Protein AF-A0AAD9QEE5-F1 (afdb_monomer_lite)

pLDDT: mean 83.47, std 13.74, range [31.33, 93.5]

Radius of gyration: 13.5 Å; chains: 1; bounding box: 33×25×41 Å

Foldseek 3Di:
DDDFDQKDKDWDADPVVRDTPDIDIDGQVVQVTDLRRRVVSVVVVVVVCVVVVHDDPDDDDDPNPNNVVVCCVVPVPPPD

Secondary structure (DSSP, 8-state):
-----SEEEEEEEETTTTEEEEEEEEEHHHHTSHHHHHHHHHHHHHHHHHHTT---S-----S-HHHHHHHHHHTGGG--

Sequence (80 aa):
MGHSAKYGAYTMFCNTVLKVIHFEILQANETGGSSPMELEGAKRAFSFLQSAGVAVKVFISDRHRGIAKWILFSYVDTCA

Organism: Acropora cervicornis (NCBI:txid6130)

Structure (mmCIF, N/CA/C/O backbone):
data_AF-A0AAD9QEE5-F1
#
_entry.id   AF-A0AAD9QEE5-F1
#
loop_
_atom_site.group_PDB
_atom_site.id
_atom_site.type_symbol
_atom_site.label_atom_id
_atom_site.label_alt_id
_atom_site.label_comp_id
_atom_site.label_asym_id
_atom_site.label_entity_id
_atom_site.label_seq_id
_atom_site.pdbx_PDB_ins_code
_atom_site.Cartn_x
_atom_site.Cartn_y
_atom_site.Cartn_z
_atom_site.occupancy
_atom_site.B_iso_or_equiv
_atom_site.auth_seq_id
_atom_site.auth_comp_id
_atom_site.auth_asym_id
_atom_site.auth_atom_id
_atom_site.pdbx_PDB_model_num
ATOM 1 N N . MET A 1 1 ? 18.487 -13.516 -13.308 1.00 49.44 1 MET A N 1
ATOM 2 C CA . MET A 1 1 ? 17.277 -14.093 -13.935 1.00 49.44 1 MET A CA 1
ATOM 3 C C . MET A 1 1 ? 16.223 -12.999 -13.963 1.00 49.44 1 MET A C 1
ATOM 5 O O . MET A 1 1 ? 15.902 -12.464 -12.910 1.00 49.44 1 MET A O 1
ATOM 9 N N . GLY A 1 2 ? 15.867 -12.538 -15.164 1.00 57.94 2 GLY A N 1
ATOM 10 C CA . GLY A 1 2 ? 15.203 -11.255 -15.395 1.00 57.94 2 GLY A CA 1
ATOM 11 C C . GLY A 1 2 ? 13.685 -11.342 -15.312 1.00 57.94 2 GLY A C 1
ATOM 12 O O . GLY A 1 2 ? 13.041 -11.801 -16.248 1.00 57.94 2 GLY A O 1
ATOM 13 N N . HIS A 1 3 ? 13.126 -10.842 -14.215 1.00 61.81 3 HIS A N 1
ATOM 14 C CA . HIS A 1 3 ? 11.716 -10.482 -14.131 1.00 61.81 3 HIS A CA 1
ATOM 15 C C . HIS A 1 3 ? 11.607 -8.976 -14.377 1.00 61.81 3 HIS A C 1
ATOM 17 O O . HIS A 1 3 ? 11.870 -8.170 -13.487 1.00 61.81 3 HIS A O 1
ATOM 23 N N . SER A 1 4 ? 11.274 -8.588 -15.608 1.00 71.88 4 SER A N 1
ATOM 24 C CA . SER A 1 4 ? 11.019 -7.191 -15.962 1.00 71.88 4 SER A CA 1
ATOM 25 C C . SER A 1 4 ? 9.541 -7.034 -16.290 1.00 71.88 4 SER A C 1
ATOM 27 O O . SER A 1 4 ? 9.073 -7.506 -17.322 1.00 71.88 4 SER A O 1
ATOM 29 N N . ALA A 1 5 ? 8.800 -6.412 -15.377 1.00 83.75 5 ALA A N 1
ATOM 30 C CA . ALA A 1 5 ? 7.423 -5.992 -15.589 1.00 83.75 5 ALA A CA 1
ATOM 31 C C . ALA A 1 5 ? 7.420 -4.490 -15.885 1.00 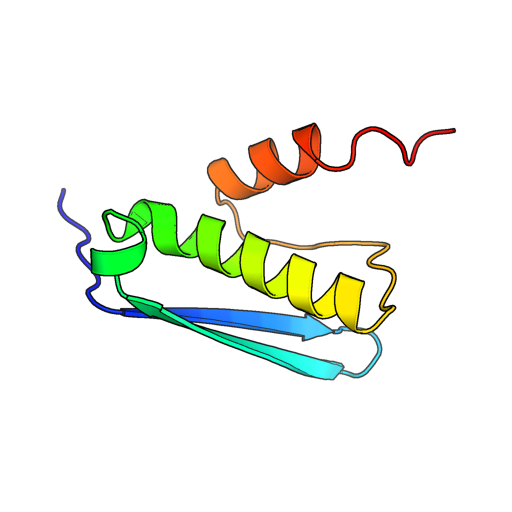83.75 5 ALA A C 1
ATOM 33 O O . ALA A 1 5 ? 8.058 -3.720 -15.170 1.00 83.75 5 ALA A O 1
ATOM 34 N N . LYS A 1 6 ? 6.726 -4.074 -16.949 1.00 89.94 6 LYS A N 1
ATOM 35 C CA . LYS A 1 6 ? 6.600 -2.657 -17.331 1.00 89.94 6 LYS A CA 1
ATOM 36 C C . LYS A 1 6 ? 5.623 -1.914 -16.419 1.00 89.94 6 LYS A C 1
ATOM 38 O O . LYS A 1 6 ? 5.870 -0.759 -16.081 1.00 89.94 6 LYS A O 1
ATOM 43 N N . TYR A 1 7 ? 4.549 -2.598 -16.039 1.00 90.94 7 TYR A N 1
ATOM 44 C CA . TYR A 1 7 ? 3.485 -2.100 -15.182 1.00 90.94 7 TYR A CA 1
ATOM 45 C C . TYR A 1 7 ? 3.218 -3.103 -14.063 1.00 90.94 7 TYR A C 1
ATOM 47 O O . TYR A 1 7 ? 3.343 -4.312 -14.275 1.00 90.94 7 TYR A O 1
ATOM 55 N N . GLY A 1 8 ? 2.843 -2.600 -12.895 1.00 90.19 8 GLY A N 1
ATOM 56 C CA . GLY A 1 8 ? 2.385 -3.386 -11.757 1.00 90.19 8 GLY A CA 1
ATOM 57 C C . GLY A 1 8 ? 1.086 -2.804 -11.219 1.00 90.19 8 GLY A C 1
ATOM 58 O O . GLY A 1 8 ? 0.916 -1.589 -11.205 1.00 90.19 8 GLY A O 1
ATOM 59 N N . ALA A 1 9 ? 0.171 -3.665 -10.787 1.00 92.06 9 ALA A N 1
ATOM 60 C CA . ALA A 1 9 ? -1.027 -3.252 -10.071 1.00 92.06 9 ALA A CA 1
ATOM 61 C C . ALA A 1 9 ? -0.861 -3.607 -8.593 1.00 92.06 9 ALA A C 1
ATOM 63 O O . ALA A 1 9 ? -0.552 -4.754 -8.266 1.00 92.06 9 ALA A O 1
ATOM 64 N N . TYR A 1 10 ? -1.066 -2.631 -7.715 1.00 92.25 10 TYR A N 1
ATOM 65 C CA . TYR A 1 10 ? -1.056 -2.821 -6.273 1.00 92.25 10 TYR A CA 1
ATOM 66 C C . TYR A 1 10 ? -2.463 -2.599 -5.724 1.00 92.25 10 TYR A C 1
ATOM 68 O O . TYR A 1 10 ? -3.085 -1.564 -5.966 1.00 92.25 10 TYR A O 1
ATOM 76 N N . THR A 1 11 ? -2.983 -3.587 -5.000 1.00 93.12 11 THR A N 1
ATOM 77 C CA . THR A 1 11 ? -4.370 -3.590 -4.526 1.00 93.12 11 THR A CA 1
ATOM 78 C C . THR A 1 11 ? -4.424 -3.783 -3.024 1.00 93.12 11 THR A C 1
ATOM 80 O O . THR A 1 11 ? -3.809 -4.714 -2.506 1.00 93.12 11 THR A O 1
ATOM 83 N N . MET A 1 12 ? -5.215 -2.963 -2.337 1.00 90.88 12 MET A N 1
ATOM 84 C CA . MET A 1 12 ? -5.460 -3.099 -0.903 1.00 90.88 12 MET A CA 1
ATOM 85 C C . MET A 1 12 ? -6.864 -3.621 -0.652 1.00 90.88 12 MET A C 1
ATOM 87 O O . MET A 1 12 ? -7.858 -3.001 -1.039 1.00 90.88 12 MET A O 1
ATOM 91 N N . PHE A 1 13 ? -6.939 -4.748 0.043 1.00 92.12 13 PHE A N 1
ATOM 92 C CA . PHE A 1 13 ? -8.192 -5.357 0.456 1.00 92.12 13 PHE A CA 1
ATOM 93 C C . PHE A 1 13 ? -8.458 -5.095 1.939 1.00 92.12 13 PHE A C 1
ATOM 95 O O . PHE A 1 13 ? -7.604 -5.350 2.788 1.00 92.12 13 PHE A O 1
ATOM 102 N N . CYS A 1 14 ? -9.659 -4.614 2.260 1.00 89.94 14 CYS A N 1
ATOM 103 C CA . CYS A 1 14 ? -10.113 -4.484 3.639 1.00 89.94 14 CYS A CA 1
ATOM 104 C C . CYS A 1 14 ? -10.962 -5.692 4.026 1.00 89.94 14 CYS A C 1
ATOM 106 O O . CYS A 1 14 ? -12.079 -5.852 3.532 1.00 89.94 14 CYS A O 1
ATOM 108 N N . ASN A 1 15 ? -10.473 -6.493 4.972 1.00 89.25 15 ASN A N 1
ATOM 109 C CA . ASN A 1 15 ? -11.207 -7.661 5.451 1.00 89.25 15 ASN 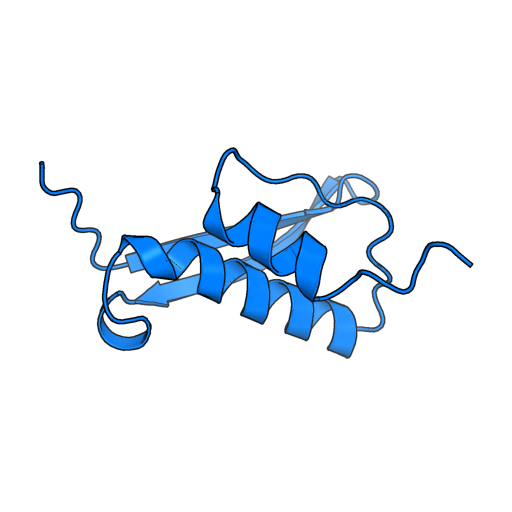A CA 1
ATOM 110 C C . ASN A 1 15 ? -12.503 -7.302 6.204 1.00 89.25 15 ASN A C 1
ATOM 112 O O . ASN A 1 15 ? -13.455 -8.069 6.176 1.00 89.25 15 ASN A O 1
ATOM 116 N N . THR A 1 16 ? -12.583 -6.128 6.839 1.00 87.25 16 THR A N 1
ATOM 117 C CA . THR A 1 16 ? -13.781 -5.702 7.588 1.00 87.25 16 THR A CA 1
ATOM 118 C C . THR A 1 16 ? -14.974 -5.430 6.674 1.00 87.25 16 THR A C 1
ATOM 120 O O . THR A 1 16 ? -16.104 -5.769 7.007 1.00 87.25 16 THR A O 1
ATOM 123 N N . VAL A 1 17 ? -14.726 -4.805 5.519 1.00 89.38 17 VAL A N 1
ATOM 124 C CA . VAL A 1 17 ? -15.771 -4.416 4.552 1.00 89.38 17 VAL A CA 1
ATOM 125 C C . VAL A 1 17 ? -15.888 -5.437 3.412 1.00 89.38 17 VAL A C 1
ATOM 127 O O . VAL A 1 17 ? -16.820 -5.366 2.614 1.00 89.38 17 VAL A O 1
ATOM 130 N N . LEU A 1 18 ? -14.950 -6.388 3.334 1.00 92.50 18 LEU A N 1
ATOM 131 C CA . LEU A 1 18 ? -14.811 -7.373 2.259 1.00 92.50 18 LEU A CA 1
ATOM 132 C C . LEU A 1 18 ? -14.745 -6.730 0.866 1.00 92.50 18 LEU A C 1
ATOM 134 O O . LEU A 1 18 ? -15.311 -7.233 -0.105 1.00 92.50 18 LEU A O 1
ATOM 138 N N . LYS A 1 19 ? -14.060 -5.587 0.764 1.00 92.62 19 LYS A N 1
ATOM 139 C CA . LYS A 1 19 ? -13.920 -4.821 -0.481 1.00 92.62 19 LYS A CA 1
ATOM 140 C C . LYS A 1 19 ? -1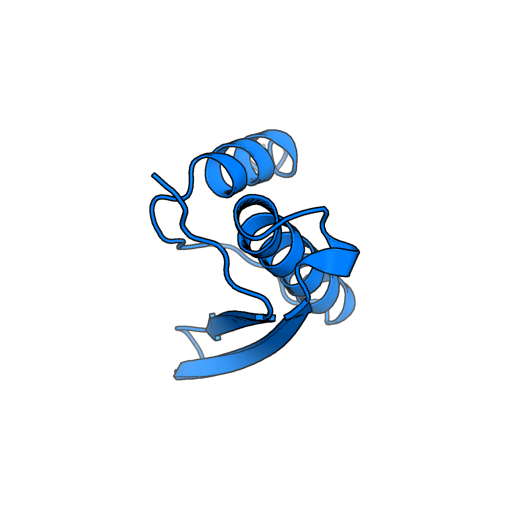2.479 -4.392 -0.711 1.00 92.62 19 LYS A C 1
ATOM 142 O O . LYS A 1 19 ? -11.714 -4.176 0.231 1.00 92.62 19 LYS A O 1
ATOM 147 N N . VAL A 1 20 ? -12.138 -4.227 -1.987 1.00 92.56 20 VAL A N 1
ATOM 148 C CA . VAL A 1 20 ? -10.921 -3.526 -2.400 1.00 92.56 20 VAL A CA 1
ATOM 149 C C . VAL A 1 20 ? -11.140 -2.040 -2.141 1.00 92.56 20 VAL A C 1
ATOM 151 O O . VAL A 1 20 ? -12.075 -1.450 -2.677 1.00 92.56 20 VAL A O 1
ATOM 154 N N . ILE A 1 21 ? -10.316 -1.464 -1.269 1.00 91.88 21 ILE A N 1
ATOM 155 C CA . ILE A 1 21 ? -10.438 -0.067 -0.825 1.00 91.88 21 ILE A CA 1
ATOM 156 C C . ILE A 1 21 ? -9.536 0.874 -1.616 1.00 91.88 21 ILE A C 1
ATOM 158 O O . ILE A 1 21 ? -9.814 2.065 -1.690 1.00 91.88 21 ILE A O 1
ATOM 162 N N . HIS A 1 22 ? -8.460 0.341 -2.193 1.00 92.44 22 HIS A N 1
ATOM 163 C CA . HIS A 1 22 ? -7.510 1.107 -2.986 1.00 92.44 22 HIS A CA 1
ATOM 164 C C . HIS A 1 22 ? -6.918 0.234 -4.085 1.00 92.44 22 HIS A C 1
ATOM 166 O O . HIS A 1 22 ? -6.639 -0.951 -3.869 1.00 92.44 22 HIS A O 1
ATOM 172 N N . PHE A 1 23 ? -6.729 0.833 -5.252 1.00 93.19 23 PHE A N 1
ATOM 173 C CA . PHE A 1 23 ? -6.140 0.205 -6.423 1.00 93.19 23 PHE A CA 1
ATOM 174 C C . PHE A 1 23 ? -5.223 1.211 -7.103 1.00 93.19 23 PHE A C 1
ATOM 176 O O . PHE A 1 23 ? -5.643 2.331 -7.390 1.00 93.19 23 PHE A O 1
ATOM 183 N N . GLU A 1 24 ? -3.992 0.803 -7.388 1.00 92.19 24 GLU A N 1
ATOM 184 C CA . GLU A 1 24 ? -3.005 1.688 -7.987 1.00 92.19 24 GLU A CA 1
ATOM 185 C C . GLU A 1 24 ? -2.181 0.981 -9.055 1.00 92.19 24 GLU A C 1
ATOM 187 O O . GLU A 1 24 ? -1.753 -0.159 -8.879 1.00 92.19 24 GLU A O 1
ATOM 192 N N . ILE A 1 25 ? -1.962 1.671 -10.174 1.00 93.50 25 ILE A N 1
ATOM 193 C CA . ILE A 1 25 ? -1.122 1.193 -11.270 1.00 93.50 25 ILE A CA 1
ATOM 194 C C . ILE A 1 25 ? 0.196 1.951 -11.204 1.00 93.50 25 ILE A C 1
ATOM 196 O O . ILE A 1 25 ? 0.212 3.179 -11.249 1.00 93.50 25 ILE A O 1
ATOM 200 N N . LEU A 1 26 ? 1.296 1.212 -11.125 1.00 93.00 26 LEU A N 1
ATOM 201 C CA . LEU A 1 26 ? 2.648 1.750 -11.155 1.00 93.00 26 LEU A CA 1
ATOM 202 C C . LEU A 1 26 ? 3.340 1.350 -12.448 1.00 93.00 26 LEU A C 1
ATOM 204 O O . LEU A 1 26 ? 3.128 0.254 -12.976 1.00 93.00 26 LEU A O 1
ATOM 208 N N . GLN A 1 27 ? 4.206 2.232 -12.934 1.00 92.94 27 GLN A N 1
ATOM 209 C CA . GLN A 1 27 ? 5.069 1.958 -14.072 1.00 92.94 27 GLN A CA 1
ATOM 210 C C . GLN A 1 27 ? 6.526 1.872 -13.614 1.00 92.94 27 GLN A C 1
ATOM 212 O O . GLN A 1 27 ? 7.017 2.738 -12.896 1.00 92.94 27 GLN A O 1
ATOM 217 N N . ALA A 1 28 ? 7.259 0.875 -14.110 1.00 90.62 28 ALA A N 1
ATOM 218 C CA . ALA A 1 28 ? 8.642 0.615 -13.703 1.00 90.62 28 ALA A CA 1
ATOM 219 C C . ALA A 1 28 ? 9.598 1.797 -13.953 1.00 90.62 28 ALA A C 1
ATOM 221 O O . ALA A 1 28 ? 10.606 1.939 -13.266 1.00 90.62 28 ALA A O 1
ATOM 222 N N . ASN A 1 29 ? 9.284 2.656 -14.928 1.00 90.31 29 ASN A N 1
ATOM 223 C CA . ASN A 1 29 ? 10.058 3.866 -15.210 1.00 90.31 29 ASN A CA 1
ATOM 224 C C . ASN A 1 29 ? 9.948 4.914 -14.087 1.00 90.31 29 ASN A C 1
ATOM 226 O O . ASN A 1 29 ? 10.875 5.697 -13.920 1.00 90.31 29 ASN A O 1
ATOM 230 N N . GLU A 1 30 ? 8.847 4.936 -13.331 1.00 88.56 30 GLU A N 1
ATOM 231 C CA . GLU A 1 30 ? 8.650 5.865 -12.208 1.00 88.56 30 GLU A CA 1
ATOM 232 C C . GLU A 1 30 ? 9.415 5.418 -10.961 1.00 88.56 30 GLU A C 1
ATOM 234 O O . GLU A 1 30 ? 9.839 6.237 -10.153 1.00 88.56 30 GLU A O 1
ATOM 239 N N . THR A 1 31 ? 9.583 4.105 -10.800 1.00 86.38 31 THR A N 1
ATOM 240 C CA . THR A 1 31 ? 10.121 3.480 -9.585 1.00 86.38 31 THR A CA 1
ATOM 241 C C . THR A 1 31 ? 11.565 3.007 -9.742 1.00 86.38 31 THR A C 1
ATOM 243 O O . THR A 1 31 ? 12.158 2.515 -8.785 1.00 86.38 31 THR A O 1
ATOM 246 N N . GLY A 1 32 ? 12.145 3.127 -10.940 1.00 86.50 32 GLY A N 1
ATOM 247 C CA . GLY A 1 32 ? 13.512 2.684 -11.236 1.00 86.50 32 GLY A CA 1
ATOM 248 C C . GLY A 1 32 ? 13.656 1.174 -11.467 1.00 86.50 32 GLY A C 1
ATOM 249 O O . GLY A 1 32 ? 14.767 0.649 -11.421 1.00 86.50 32 GLY A O 1
ATOM 250 N N . GLY A 1 33 ? 12.554 0.463 -11.715 1.00 86.31 33 GLY A N 1
ATOM 251 C CA . GLY A 1 33 ? 12.544 -0.969 -12.022 1.00 86.31 33 GLY A CA 1
ATOM 252 C C . GLY A 1 33 ? 11.289 -1.682 -11.529 1.00 86.31 33 GLY A C 1
ATOM 253 O O . GLY A 1 33 ? 10.475 -1.102 -10.816 1.00 86.31 33 GLY A O 1
ATOM 254 N N . SER A 1 34 ? 11.152 -2.964 -11.878 1.00 83.81 34 SER A N 1
ATOM 255 C CA . SER A 1 34 ? 10.010 -3.801 -11.485 1.00 83.81 34 SER A CA 1
ATOM 256 C C . SER A 1 34 ? 9.998 -4.142 -9.994 1.00 83.81 34 SER A C 1
ATOM 258 O O . SER A 1 34 ? 8.967 -4.004 -9.345 1.00 83.81 34 SER A O 1
ATOM 260 N N . SER A 1 35 ? 11.143 -4.528 -9.428 1.00 83.19 35 SER A N 1
ATOM 261 C CA . SER A 1 35 ? 11.274 -4.887 -8.009 1.00 83.19 35 SER A CA 1
ATOM 262 C C . SER A 1 35 ? 10.806 -3.794 -7.029 1.00 83.19 35 SER A C 1
ATOM 264 O O . SER A 1 35 ? 10.096 -4.132 -6.084 1.00 83.19 35 SER A O 1
ATOM 266 N N . PRO A 1 36 ? 11.154 -2.500 -7.205 1.00 88.19 36 PRO A N 1
ATOM 267 C CA . PRO A 1 36 ? 10.688 -1.443 -6.304 1.00 88.19 36 PRO A CA 1
ATOM 268 C C . PRO A 1 36 ? 9.218 -1.035 -6.498 1.00 88.19 36 PRO A C 1
ATOM 270 O O . PRO A 1 36 ? 8.689 -0.355 -5.621 1.00 88.19 36 PRO A O 1
ATOM 273 N N . MET A 1 37 ? 8.536 -1.445 -7.581 1.00 90.62 37 MET A N 1
ATOM 274 C CA . MET A 1 37 ? 7.126 -1.067 -7.803 1.00 90.62 37 MET A CA 1
ATOM 275 C C . MET A 1 37 ? 6.211 -1.529 -6.671 1.00 90.62 37 MET A C 1
ATOM 277 O O . MET A 1 37 ? 5.300 -0.803 -6.292 1.00 90.62 37 MET A O 1
ATOM 281 N N . GLU A 1 38 ? 6.454 -2.717 -6.118 1.00 87.69 38 GLU A N 1
ATOM 282 C CA . GLU A 1 38 ? 5.632 -3.257 -5.030 1.00 87.69 38 GLU A CA 1
ATOM 283 C C . GLU A 1 38 ? 5.765 -2.422 -3.751 1.00 87.69 38 GLU A C 1
ATOM 285 O O . GLU A 1 38 ? 4.773 -2.145 -3.077 1.00 87.69 38 GLU A O 1
ATOM 29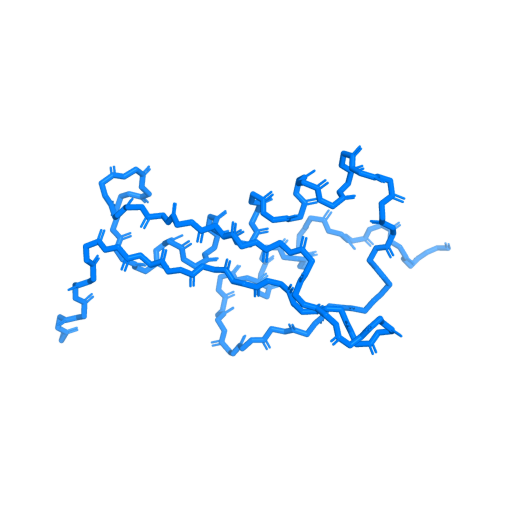0 N N . LEU A 1 39 ? 6.985 -1.972 -3.439 1.00 89.75 39 LEU A N 1
ATOM 291 C CA . LEU A 1 39 ? 7.240 -1.118 -2.282 1.00 89.75 39 LEU A CA 1
ATOM 292 C C . LEU A 1 39 ? 6.616 0.271 -2.460 1.00 89.75 39 LEU A C 1
ATOM 294 O O . LEU A 1 39 ? 6.011 0.794 -1.527 1.00 89.75 39 LEU A O 1
ATOM 298 N N . GLU A 1 40 ? 6.759 0.867 -3.644 1.00 91.88 40 GLU A N 1
ATOM 299 C CA . GLU A 1 40 ? 6.152 2.167 -3.942 1.00 91.88 40 GLU A CA 1
ATOM 300 C C . GLU A 1 40 ? 4.622 2.091 -3.953 1.00 91.88 40 GLU A C 1
ATOM 302 O O . GLU A 1 40 ? 3.966 2.966 -3.390 1.00 91.88 40 GLU A O 1
ATOM 307 N N . GLY A 1 41 ? 4.046 1.012 -4.486 1.00 92.25 41 GLY A N 1
ATOM 308 C CA . GLY A 1 41 ? 2.605 0.770 -4.421 1.00 92.25 41 GLY A CA 1
ATOM 309 C C . GLY A 1 41 ? 2.089 0.706 -2.986 1.00 92.25 41 GLY A C 1
ATOM 310 O O . GLY A 1 41 ? 1.097 1.357 -2.662 1.00 92.25 41 GLY A O 1
ATOM 311 N N . ALA A 1 42 ? 2.807 0.013 -2.096 1.00 90.56 42 ALA A N 1
ATOM 312 C CA . ALA A 1 42 ? 2.472 -0.015 -0.675 1.00 90.56 42 ALA A CA 1
ATOM 313 C C . ALA A 1 42 ? 2.509 1.390 -0.049 1.00 90.56 42 ALA A C 1
ATOM 315 O O . ALA A 1 42 ? 1.552 1.790 0.611 1.00 90.56 42 ALA A O 1
ATOM 316 N N . LYS A 1 43 ? 3.567 2.176 -0.290 1.00 91.19 43 LYS A N 1
ATOM 317 C CA . LYS A 1 43 ? 3.688 3.544 0.249 1.00 91.19 43 LYS A CA 1
ATOM 318 C C . LYS A 1 43 ? 2.540 4.449 -0.189 1.00 91.19 43 LYS A C 1
ATOM 320 O O . LYS A 1 43 ? 1.944 5.122 0.652 1.00 91.19 43 LYS A O 1
ATOM 325 N N . ARG A 1 44 ? 2.224 4.462 -1.488 1.00 93.31 44 ARG A N 1
ATOM 326 C CA . ARG A 1 44 ? 1.149 5.299 -2.038 1.00 93.31 44 ARG A CA 1
ATOM 327 C C . ARG A 1 44 ? -0.215 4.875 -1.492 1.00 93.31 44 ARG A C 1
ATOM 329 O O . ARG A 1 44 ? -0.983 5.724 -1.042 1.00 93.31 44 ARG A O 1
ATOM 336 N N . ALA A 1 45 ? -0.457 3.568 -1.385 1.00 91.44 45 ALA A N 1
ATOM 337 C CA . ALA A 1 45 ? -1.675 3.044 -0.784 1.00 91.44 45 ALA A CA 1
ATOM 338 C C . ALA A 1 45 ? -1.824 3.429 0.699 1.00 91.44 45 ALA A C 1
ATOM 340 O O . ALA A 1 45 ? -2.892 3.869 1.119 1.00 91.44 45 ALA A O 1
ATOM 341 N N . PHE A 1 46 ? -0.761 3.319 1.500 1.00 90.25 46 PHE A N 1
ATOM 342 C CA . PHE A 1 46 ? -0.785 3.748 2.904 1.00 90.25 46 PHE A CA 1
ATOM 343 C C . PHE A 1 46 ? -0.988 5.259 3.049 1.00 90.25 46 PHE A C 1
ATOM 345 O O . PHE A 1 46 ? -1.753 5.687 3.912 1.00 90.25 46 PHE A O 1
ATOM 352 N N . SER A 1 47 ? -0.359 6.062 2.187 1.00 91.50 47 SER A N 1
ATOM 353 C CA . SER A 1 47 ? -0.561 7.514 2.162 1.00 91.50 47 SER A CA 1
ATOM 354 C C . SER A 1 47 ? -2.020 7.874 1.866 1.00 91.50 47 SER A C 1
ATOM 356 O O . SER A 1 47 ? -2.600 8.702 2.572 1.00 91.50 47 SER A O 1
ATOM 358 N N . PHE A 1 48 ? -2.650 7.188 0.905 1.00 92.12 48 PHE A N 1
ATOM 359 C CA . PHE A 1 48 ? -4.077 7.343 0.624 1.00 92.12 48 PHE A CA 1
ATOM 360 C C . PHE A 1 48 ? -4.937 7.002 1.849 1.00 92.12 48 PHE A C 1
ATOM 362 O O . PHE A 1 48 ? -5.776 7.808 2.253 1.00 92.12 48 PHE A O 1
ATOM 369 N N . LEU A 1 49 ? -4.691 5.859 2.497 1.00 89.69 49 LEU A N 1
ATOM 370 C CA . LEU A 1 49 ? -5.448 5.440 3.683 1.00 89.69 49 LEU A CA 1
ATOM 371 C C . LEU A 1 49 ? -5.311 6.425 4.845 1.00 89.69 49 LEU A C 1
ATOM 373 O O . LEU A 1 49 ? -6.305 6.740 5.500 1.00 89.69 49 LEU A O 1
ATOM 377 N N . GLN A 1 50 ? -4.110 6.957 5.063 1.00 89.19 50 GLN A N 1
ATOM 378 C CA . GLN A 1 50 ? -3.872 7.966 6.088 1.00 89.19 50 GLN A CA 1
ATOM 379 C C . GLN A 1 50 ? -4.595 9.278 5.763 1.00 89.19 50 GLN A C 1
ATOM 381 O O . GLN A 1 50 ? -5.228 9.857 6.645 1.00 89.19 50 GLN A O 1
ATOM 386 N N . SER A 1 51 ? -4.570 9.714 4.498 1.00 91.12 51 SER A N 1
ATOM 387 C CA . SER A 1 51 ? -5.301 10.908 4.051 1.00 91.12 51 SER A CA 1
ATOM 388 C C . SER A 1 51 ? -6.821 10.755 4.180 1.00 91.12 51 SER A C 1
ATOM 390 O O . SER A 1 51 ? -7.519 11.721 4.473 1.00 91.12 51 SER A O 1
ATOM 392 N N . ALA A 1 52 ? -7.327 9.527 4.036 1.00 89.38 52 ALA A N 1
ATOM 393 C CA . ALA A 1 52 ? -8.732 9.183 4.221 1.00 89.38 52 ALA A CA 1
ATOM 394 C C . ALA A 1 52 ? -9.128 8.991 5.701 1.00 89.38 52 ALA A C 1
ATOM 396 O O . ALA A 1 52 ? -10.288 8.695 5.986 1.00 89.38 52 ALA A O 1
ATOM 397 N N . GLY A 1 53 ? -8.189 9.126 6.647 1.00 88.00 53 GLY A N 1
ATOM 398 C CA . GLY A 1 53 ? -8.442 8.931 8.079 1.00 88.00 53 GLY A CA 1
ATOM 399 C C . GLY A 1 53 ? -8.656 7.468 8.488 1.00 88.00 53 GLY A C 1
ATOM 400 O O . GLY A 1 53 ? -9.223 7.200 9.548 1.00 88.00 53 GLY A O 1
ATOM 401 N N . VAL A 1 54 ? -8.222 6.507 7.668 1.00 85.62 54 VAL A N 1
ATOM 402 C CA . VAL A 1 54 ? -8.372 5.073 7.946 1.00 85.62 54 VAL A CA 1
ATOM 403 C C . VAL A 1 54 ? -7.193 4.582 8.786 1.00 85.62 54 VAL A C 1
ATOM 405 O O . VAL A 1 54 ? -6.065 4.477 8.308 1.00 85.62 54 VAL A O 1
ATOM 408 N N . ALA A 1 55 ? -7.462 4.226 10.043 1.00 83.88 55 ALA A N 1
ATOM 409 C CA . ALA A 1 55 ? -6.466 3.623 10.923 1.00 83.88 55 ALA A CA 1
ATOM 410 C C . ALA A 1 55 ? -6.242 2.138 10.572 1.00 83.88 55 ALA A C 1
ATOM 412 O O . ALA A 1 55 ? -7.126 1.295 10.751 1.00 83.88 55 ALA A O 1
ATOM 413 N N . VAL A 1 56 ? -5.042 1.801 10.094 1.00 84.19 56 VAL A N 1
ATOM 414 C CA . VAL A 1 56 ? -4.650 0.418 9.778 1.00 84.19 56 VAL A CA 1
ATOM 415 C C . VAL A 1 56 ? -4.108 -0.255 11.040 1.00 84.19 56 VAL A C 1
ATOM 417 O O . VAL A 1 56 ? -2.973 -0.017 11.434 1.00 84.19 56 VAL A O 1
ATOM 420 N N . LYS A 1 57 ? -4.919 -1.105 11.683 1.00 84.44 57 LYS A N 1
ATOM 421 C CA . LYS A 1 57 ? -4.506 -1.841 12.896 1.00 84.44 57 LYS A CA 1
ATOM 422 C C . LYS A 1 57 ? -3.657 -3.075 12.590 1.00 84.44 57 LYS A C 1
ATOM 424 O O . LYS A 1 57 ? -2.719 -3.385 13.312 1.00 84.44 57 LYS A O 1
ATOM 429 N N . VAL A 1 58 ? -4.034 -3.815 11.552 1.00 85.12 58 VAL A N 1
ATOM 430 C CA . VAL A 1 58 ? -3.349 -5.038 11.127 1.00 85.12 58 VAL A CA 1
ATOM 431 C C . VAL A 1 58 ? -3.146 -4.945 9.630 1.00 85.12 58 VAL A C 1
ATOM 433 O O . VAL A 1 58 ? -4.103 -4.738 8.885 1.00 85.12 58 VAL A O 1
ATOM 436 N N . PHE A 1 59 ? -1.901 -5.105 9.201 1.00 87.06 59 PHE A N 1
ATOM 437 C CA . PHE A 1 59 ? -1.538 -5.145 7.796 1.00 87.06 59 PHE A CA 1
ATOM 438 C C . PHE A 1 59 ? -0.976 -6.521 7.451 1.00 87.06 59 PHE A C 1
ATOM 440 O O . PHE A 1 59 ? -0.072 -7.021 8.119 1.00 87.06 59 PHE A O 1
ATOM 447 N N . ILE A 1 60 ? -1.520 -7.126 6.398 1.00 86.81 60 ILE A N 1
ATOM 448 C CA . ILE A 1 60 ? -1.091 -8.421 5.874 1.00 86.81 60 ILE A CA 1
ATOM 449 C C . ILE A 1 60 ? -0.537 -8.164 4.477 1.00 86.81 60 ILE A C 1
ATOM 451 O O . ILE A 1 60 ? -1.219 -7.582 3.638 1.00 86.81 60 ILE A O 1
ATOM 455 N N . SER A 1 61 ? 0.696 -8.598 4.232 1.00 86.69 61 SER A N 1
ATOM 456 C CA . SER A 1 61 ? 1.336 -8.529 2.917 1.00 86.69 61 SER A CA 1
ATOM 457 C C . SER A 1 61 ? 1.933 -9.873 2.537 1.00 86.69 61 SER A C 1
ATOM 459 O O . SER A 1 61 ? 2.158 -10.731 3.392 1.00 86.69 61 SER A O 1
ATOM 461 N N . ASP A 1 62 ? 2.193 -10.036 1.242 1.00 81.25 62 ASP A N 1
ATOM 462 C CA . ASP A 1 62 ? 2.996 -11.138 0.727 1.00 81.25 62 ASP A CA 1
ATOM 463 C C . ASP A 1 62 ? 4.458 -11.049 1.219 1.00 81.25 62 ASP A C 1
ATOM 465 O O . ASP A 1 62 ? 4.876 -10.049 1.814 1.00 81.25 62 ASP A O 1
ATOM 469 N N . ARG A 1 63 ? 5.263 -12.094 0.983 1.00 76.75 63 ARG A N 1
ATOM 470 C CA . ARG A 1 63 ? 6.660 -12.214 1.430 1.00 76.75 63 ARG A CA 1
ATOM 471 C C . ARG A 1 63 ? 7.608 -11.296 0.638 1.00 76.75 63 ARG A C 1
ATOM 473 O O . ARG A 1 63 ? 8.631 -11.736 0.109 1.00 76.75 63 ARG A O 1
ATOM 480 N N . HIS A 1 64 ? 7.339 -9.995 0.635 1.00 80.50 64 HIS A N 1
ATOM 481 C CA . HIS A 1 64 ? 8.211 -8.980 0.066 1.00 80.50 64 HIS A CA 1
ATOM 482 C C . HIS A 1 64 ? 9.091 -8.351 1.156 1.00 80.50 64 HIS A C 1
ATOM 484 O O . HIS A 1 64 ? 8.644 -7.537 1.970 1.00 80.50 64 HIS A O 1
ATOM 490 N N . ARG A 1 65 ? 10.387 -8.697 1.163 1.00 78.75 65 ARG A N 1
ATOM 491 C CA . ARG A 1 65 ? 11.352 -8.242 2.190 1.00 78.75 65 ARG A CA 1
ATOM 492 C C . ARG A 1 65 ? 11.431 -6.714 2.318 1.00 78.75 65 ARG A C 1
ATOM 494 O O . ARG A 1 65 ? 11.637 -6.212 3.420 1.00 78.75 65 ARG A O 1
ATOM 501 N N . GLY A 1 66 ? 11.258 -5.985 1.213 1.00 82.62 66 GLY A N 1
ATOM 502 C CA . GLY A 1 66 ? 11.249 -4.519 1.206 1.00 82.62 66 GLY A CA 1
ATOM 503 C C . GLY A 1 66 ? 10.094 -3.908 2.007 1.00 82.62 66 GLY A C 1
ATOM 504 O O . GLY A 1 66 ? 10.321 -2.972 2.767 1.00 82.62 66 GLY A O 1
ATOM 505 N N . ILE A 1 67 ? 8.887 -4.474 1.903 1.00 85.31 67 ILE A N 1
ATOM 506 C CA . ILE A 1 67 ? 7.680 -3.980 2.579 1.00 85.31 67 ILE A CA 1
ATOM 507 C C . ILE A 1 67 ? 7.781 -4.269 4.076 1.00 85.31 67 ILE A C 1
ATOM 509 O O . ILE A 1 67 ? 7.563 -3.373 4.885 1.00 85.31 67 ILE A O 1
ATOM 513 N N . ALA A 1 68 ? 8.203 -5.483 4.449 1.00 84.25 68 ALA A N 1
ATOM 514 C CA . ALA A 1 68 ? 8.397 -5.851 5.851 1.00 84.25 68 ALA A CA 1
ATOM 515 C C . ALA A 1 68 ? 9.403 -4.925 6.557 1.00 84.25 68 ALA A C 1
ATOM 517 O O . ALA A 1 68 ? 9.133 -4.428 7.649 1.00 84.25 68 ALA A O 1
ATOM 518 N N . LYS A 1 69 ? 10.544 -4.642 5.911 1.00 86.81 69 LYS A N 1
ATOM 519 C CA . LYS A 1 69 ? 11.543 -3.705 6.444 1.00 86.81 69 LYS A CA 1
ATOM 520 C C . LYS A 1 69 ? 10.997 -2.278 6.534 1.00 86.81 69 LYS A C 1
ATOM 522 O O . LYS A 1 69 ? 11.272 -1.589 7.512 1.00 86.81 69 LYS A O 1
ATOM 527 N N . TRP A 1 70 ? 10.258 -1.834 5.519 1.00 88.50 70 TRP A N 1
ATOM 528 C CA . TRP A 1 70 ? 9.690 -0.490 5.482 1.00 88.50 70 TRP A CA 1
ATOM 529 C C . TRP A 1 70 ? 8.661 -0.274 6.594 1.00 88.50 70 TRP A C 1
ATOM 531 O O . TRP A 1 70 ? 8.786 0.689 7.340 1.00 88.50 70 TRP A O 1
ATOM 541 N N . ILE A 1 71 ? 7.723 -1.202 6.783 1.00 85.38 71 ILE A N 1
ATOM 542 C CA . ILE A 1 71 ? 6.707 -1.114 7.844 1.00 85.38 71 ILE A CA 1
ATOM 543 C C . ILE A 1 71 ? 7.351 -1.136 9.221 1.00 85.38 71 ILE A C 1
ATOM 545 O O . ILE A 1 71 ? 6.994 -0.320 10.068 1.00 85.38 71 ILE A O 1
ATOM 549 N N . LEU A 1 72 ? 8.330 -2.027 9.418 1.00 81.06 72 LEU A N 1
ATOM 550 C CA . LEU A 1 72 ? 9.064 -2.089 10.673 1.00 81.06 72 LEU A CA 1
ATOM 551 C C . LEU A 1 72 ? 9.727 -0.751 10.997 1.00 81.06 72 LEU A C 1
ATOM 553 O O . LEU A 1 72 ? 9.738 -0.393 12.155 1.00 81.06 72 LEU A O 1
ATOM 557 N N . PHE A 1 73 ? 10.270 -0.020 10.020 1.00 78.25 73 PHE A N 1
ATOM 558 C CA . PHE A 1 73 ? 10.914 1.274 10.270 1.00 78.25 73 PHE A CA 1
ATOM 559 C C . PHE A 1 73 ? 9.917 2.439 10.374 1.00 78.25 73 PHE A C 1
ATOM 561 O O . PHE A 1 73 ? 10.130 3.364 11.150 1.00 78.25 73 PHE A O 1
ATOM 568 N N . SER A 1 74 ? 8.836 2.417 9.592 1.00 72.38 74 SER A N 1
ATOM 569 C CA . SER A 1 74 ? 7.880 3.526 9.503 1.00 72.38 74 SER A CA 1
ATOM 570 C C . SER A 1 74 ? 6.832 3.555 10.620 1.00 72.38 74 SER A C 1
ATOM 572 O O . SER A 1 74 ? 6.275 4.620 10.863 1.00 72.38 74 SER A O 1
ATOM 574 N N . TYR A 1 75 ? 6.565 2.435 11.302 1.00 65.19 75 TYR A N 1
ATOM 575 C CA . TYR A 1 75 ? 5.514 2.318 12.327 1.00 65.19 75 TYR A CA 1
ATOM 576 C C . TYR A 1 75 ? 6.030 1.725 13.660 1.00 65.19 75 TYR A C 1
ATOM 578 O O . TYR A 1 75 ? 5.344 0.928 14.297 1.00 65.19 75 TYR A O 1
ATOM 586 N N . VAL A 1 76 ? 7.244 2.093 14.100 1.00 53.66 76 VAL A N 1
ATOM 587 C CA . VAL A 1 76 ? 7.815 1.632 15.393 1.00 53.66 76 VAL A CA 1
ATOM 588 C C . VAL A 1 76 ? 7.048 2.168 16.617 1.00 53.66 76 VAL A C 1
ATOM 590 O O . VAL A 1 76 ? 7.062 1.529 17.663 1.00 53.66 76 VAL A O 1
ATOM 593 N N . ASP A 1 77 ? 6.307 3.272 16.509 1.00 43.28 77 ASP A N 1
ATOM 594 C CA . ASP A 1 77 ? 5.725 3.978 17.669 1.00 43.2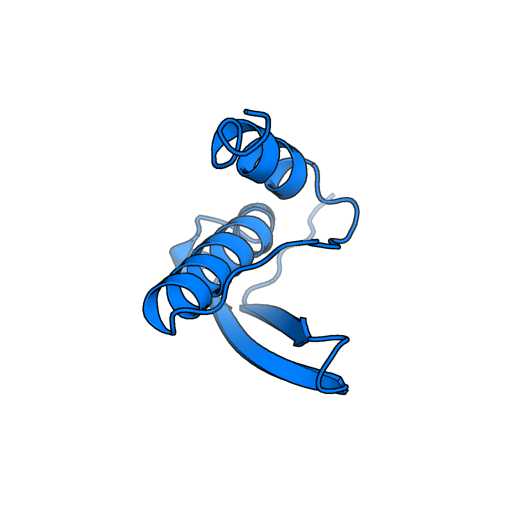8 77 ASP A CA 1
ATOM 595 C C . ASP A 1 77 ? 4.260 3.626 18.018 1.00 43.28 77 ASP A C 1
ATOM 597 O O . ASP A 1 77 ? 3.508 4.472 18.490 1.00 43.28 77 ASP A O 1
ATOM 601 N N . THR A 1 78 ? 3.813 2.380 17.825 1.00 42.94 78 THR A N 1
ATOM 602 C CA . THR A 1 78 ? 2.490 1.937 18.348 1.00 42.94 78 THR A CA 1
ATOM 603 C C . THR A 1 78 ? 2.554 0.890 19.458 1.00 42.94 78 THR A C 1
ATOM 605 O O . THR A 1 78 ? 1.525 0.352 19.862 1.00 42.94 78 THR A O 1
ATOM 608 N N . CYS A 1 79 ? 3.745 0.637 20.002 1.00 32.50 79 CYS A N 1
ATOM 609 C CA . CYS A 1 79 ? 3.914 -0.091 21.258 1.00 32.50 79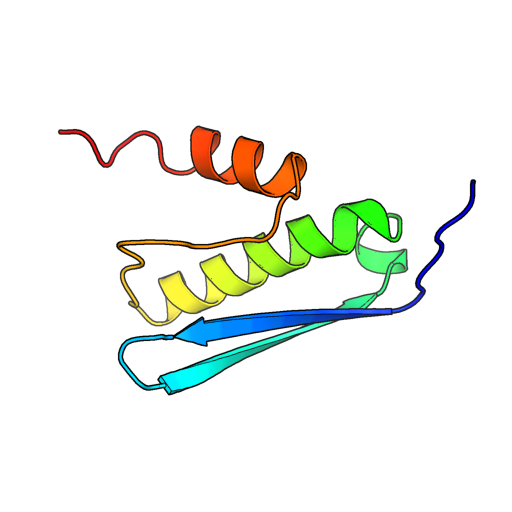 CYS A CA 1
ATOM 610 C C . CYS A 1 79 ? 4.269 0.887 22.388 1.00 32.50 79 CYS A C 1
ATOM 612 O O . CYS A 1 79 ? 5.391 0.867 22.889 1.00 32.50 79 CYS A O 1
ATOM 614 N N . ALA A 1 80 ? 3.322 1.743 22.769 1.00 31.33 80 ALA A N 1
ATOM 615 C CA . ALA A 1 80 ? 3.288 2.412 24.069 1.00 31.33 80 ALA A CA 1
ATOM 616 C C . ALA A 1 80 ? 1.828 2.613 24.486 1.00 31.33 80 ALA A C 1
ATOM 618 O O . ALA A 1 80 ? 1.051 3.124 23.648 1.00 31.33 80 ALA A O 1
#